Protein AF-A0A7L3JVG1-F1 (afdb_monomer_lite)

pLDDT: mean 86.77, std 11.12, range [41.62, 94.06]

InterPro domains:
  IPR026074 Microtubule associated protein 1 [PTHR13843] (2-55)

Radius of gyration: 10.98 Å; chains: 1; bounding box: 23×25×28 Å

Foldseek 3Di:
DLVVVVVVLVVLVPPPDLDAEEAEDPDDDPSVVVSCVVCVVSCVVSNYHYDDPPD

Sequence (55 aa):
LRSLLDALLAGKHQWGTDIQVTLIPTFDSLVMHEWYQETHDRQQELGITVLGSNS

Organism: Thalassarche chlororhynchos (NCBI:txid54017)

Secondary structure (DSSP, 8-state):
-HHHHHHHHHHHTTS-S---EEE--SS--HHHHHHHHHHHHHHHHTTEEE-----

Structure (mmCIF, N/CA/C/O backbone):
data_AF-A0A7L3JVG1-F1
#
_entry.id   AF-A0A7L3JVG1-F1
#
loop_
_atom_site.group_PDB
_atom_site.id
_atom_site.type_symbol
_atom_site.label_atom_id
_atom_site.label_alt_id
_atom_site.label_comp_id
_atom_site.label_asym_id
_atom_site.label_entity_id
_atom_site.label_seq_id
_atom_site.pdbx_PDB_ins_code
_atom_site.Cartn_x
_atom_site.Cartn_y
_atom_site.Cartn_z
_atom_site.occupancy
_atom_site.B_iso_or_equiv
_atom_site.auth_seq_id
_atom_site.auth_comp_id
_atom_site.auth_asym_id
_atom_site.auth_atom_id
_atom_site.pdbx_PDB_model_num
ATOM 1 N N . LEU A 1 1 ? 10.013 -8.005 -5.404 1.00 82.94 1 LEU A N 1
ATOM 2 C CA . LEU A 1 1 ? 9.595 -6.734 -4.770 1.00 82.94 1 LEU A CA 1
ATOM 3 C C . LEU A 1 1 ? 8.092 -6.712 -4.529 1.00 82.94 1 LEU A C 1
ATOM 5 O O . LEU A 1 1 ? 7.691 -6.653 -3.380 1.00 82.94 1 LEU A O 1
ATOM 9 N N . ARG A 1 2 ? 7.274 -6.859 -5.576 1.00 88.62 2 ARG A N 1
ATOM 10 C CA . ARG A 1 2 ? 5.809 -6.878 -5.476 1.00 88.62 2 ARG A CA 1
ATOM 11 C C . ARG A 1 2 ? 5.239 -7.806 -4.391 1.00 88.62 2 ARG A C 1
ATOM 13 O O . ARG A 1 2 ? 4.529 -7.337 -3.517 1.00 88.62 2 ARG A O 1
ATOM 20 N N . SER A 1 3 ? 5.658 -9.073 -4.356 1.00 91.38 3 SER A N 1
ATOM 21 C CA . SER A 1 3 ? 5.208 -10.039 -3.338 1.00 91.38 3 SER A CA 1
ATOM 22 C C . SER A 1 3 ? 5.487 -9.615 -1.888 1.00 91.38 3 SER A C 1
ATOM 24 O O . SER A 1 3 ? 4.717 -9.949 -0.994 1.00 91.38 3 SER A O 1
ATOM 26 N N . LEU A 1 4 ? 6.571 -8.870 -1.646 1.00 90.88 4 LEU A N 1
ATOM 27 C CA . LEU A 1 4 ? 6.896 -8.326 -0.325 1.00 90.88 4 LEU A CA 1
ATOM 28 C C . LEU A 1 4 ? 5.947 -7.179 0.048 1.00 90.88 4 LEU A C 1
ATOM 30 O O . LEU A 1 4 ? 5.490 -7.104 1.185 1.00 90.88 4 LEU A O 1
ATOM 34 N N . LEU A 1 5 ? 5.644 -6.304 -0.911 1.00 90.62 5 LEU A N 1
ATOM 35 C CA . LEU A 1 5 ? 4.710 -5.195 -0.724 1.00 90.62 5 LEU A CA 1
ATOM 36 C C . LEU A 1 5 ? 3.277 -5.712 -0.504 1.00 90.62 5 LEU A C 1
ATOM 38 O O . LEU A 1 5 ? 2.583 -5.256 0.402 1.00 90.62 5 LEU A O 1
ATOM 42 N N . ASP A 1 6 ? 2.868 -6.746 -1.239 1.00 93.69 6 ASP A N 1
ATOM 43 C CA . ASP A 1 6 ? 1.581 -7.417 -1.030 1.00 93.69 6 ASP A CA 1
ATOM 44 C C . ASP A 1 6 ? 1.494 -8.064 0.362 1.00 93.69 6 ASP A C 1
ATOM 46 O O . ASP A 1 6 ? 0.480 -7.941 1.054 1.00 93.69 6 ASP A O 1
ATOM 50 N N . ALA A 1 7 ? 2.578 -8.709 0.810 1.00 93.94 7 ALA A N 1
ATOM 51 C CA . ALA A 1 7 ? 2.659 -9.276 2.153 1.00 93.94 7 ALA A CA 1
ATOM 52 C C . ALA A 1 7 ? 2.573 -8.196 3.248 1.00 93.94 7 ALA A C 1
ATOM 54 O O . ALA A 1 7 ? 1.955 -8.438 4.285 1.00 93.94 7 ALA A O 1
ATOM 55 N N . LEU A 1 8 ? 3.122 -6.996 3.017 1.00 92.12 8 LEU A N 1
ATOM 56 C CA . LEU A 1 8 ? 2.980 -5.855 3.929 1.00 92.12 8 LEU A CA 1
ATOM 57 C C . LEU A 1 8 ? 1.516 -5.425 4.087 1.00 92.12 8 LEU A C 1
ATOM 59 O O . LEU A 1 8 ? 1.061 -5.256 5.219 1.00 92.12 8 LEU A O 1
ATOM 63 N N . LEU A 1 9 ? 0.755 -5.309 2.992 1.00 93.19 9 LEU A N 1
ATOM 64 C CA . LEU A 1 9 ? -0.679 -4.982 3.064 1.00 93.19 9 LEU A CA 1
ATOM 65 C C . LEU A 1 9 ? -1.466 -6.062 3.810 1.00 93.19 9 LEU A C 1
ATOM 67 O O . LEU A 1 9 ? -2.288 -5.757 4.676 1.00 93.19 9 LEU A O 1
ATOM 71 N N . ALA A 1 10 ? -1.197 -7.332 3.495 1.00 94.06 10 ALA A N 1
ATOM 72 C CA . ALA A 1 10 ? -1.834 -8.464 4.161 1.00 94.06 10 ALA A CA 1
ATOM 73 C C . ALA A 1 10 ? -1.508 -8.510 5.663 1.00 94.06 10 ALA A C 1
ATOM 75 O O . ALA A 1 10 ? -2.370 -8.857 6.471 1.00 94.06 10 ALA A O 1
ATOM 76 N N . GLY A 1 11 ? -0.283 -8.137 6.040 1.00 93.38 11 GLY A N 1
ATOM 77 C CA . GLY A 1 11 ? 0.141 -8.002 7.428 1.00 93.38 11 GLY A CA 1
ATOM 78 C C . GLY A 1 11 ? -0.574 -6.857 8.143 1.00 93.38 11 GLY A C 1
ATOM 79 O O . GLY A 1 11 ? -1.148 -7.084 9.205 1.00 93.38 11 GLY A O 1
ATOM 80 N N . LYS A 1 12 ? -0.608 -5.651 7.551 1.00 93.06 12 LYS A N 1
ATOM 81 C CA . LYS A 1 12 ? -1.279 -4.476 8.142 1.00 93.06 12 LYS A CA 1
ATOM 82 C C . LYS A 1 12 ? -2.754 -4.736 8.432 1.00 93.06 12 LYS A C 1
ATOM 84 O O . LYS A 1 12 ? -3.255 -4.324 9.475 1.00 93.06 12 LYS A O 1
ATOM 89 N N . HIS A 1 13 ? -3.439 -5.455 7.545 1.00 91.62 13 HIS A N 1
ATOM 90 C CA . HIS A 1 13 ? -4.847 -5.808 7.728 1.00 91.62 13 HIS A CA 1
ATOM 91 C C . HIS A 1 13 ? -5.118 -6.591 9.029 1.00 91.62 13 HIS A C 1
ATOM 93 O O . HIS A 1 13 ? -6.210 -6.512 9.581 1.00 91.62 13 HIS A O 1
ATOM 99 N N . GLN A 1 14 ? -4.122 -7.309 9.558 1.00 93.25 14 GLN A N 1
ATOM 100 C CA . GLN A 1 14 ? -4.267 -8.153 10.749 1.00 93.25 14 GLN A CA 1
ATOM 101 C C . GLN A 1 14 ? -3.993 -7.424 12.071 1.00 93.25 14 GLN A C 1
ATOM 103 O O . GLN A 1 14 ? -4.182 -8.011 13.132 1.00 93.25 14 GLN A O 1
ATOM 108 N N . TRP A 1 15 ? -3.544 -6.165 12.055 1.00 90.00 15 TRP A N 1
ATOM 109 C CA . TRP A 1 15 ? -3.083 -5.480 13.273 1.00 90.00 15 TRP A CA 1
ATOM 110 C C . TRP A 1 15 ? -4.199 -5.150 14.273 1.00 90.00 15 TRP A C 1
ATOM 112 O O . TRP A 1 15 ? -3.901 -4.743 15.395 1.00 90.00 15 TRP A O 1
ATOM 122 N N . GLY A 1 16 ? -5.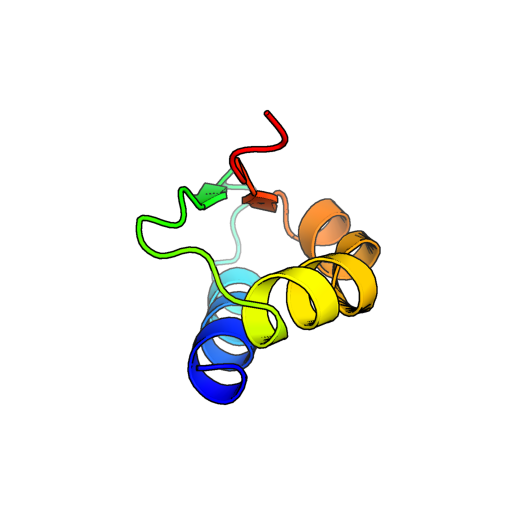473 -5.308 13.889 1.00 80.38 16 GLY A N 1
ATOM 123 C CA . GLY A 1 16 ? -6.633 -5.153 14.780 1.00 80.38 16 GLY A CA 1
ATOM 124 C C . GLY A 1 16 ? -6.766 -3.767 15.425 1.00 80.38 16 GLY A C 1
ATOM 125 O O . GLY A 1 16 ? -7.551 -3.589 16.350 1.00 80.38 16 GLY A O 1
ATOM 126 N N . THR A 1 17 ? -5.975 -2.800 14.962 1.00 81.44 17 THR A N 1
ATOM 127 C CA . THR A 1 17 ? -5.834 -1.453 15.507 1.00 81.44 17 THR A CA 1
ATOM 128 C C . THR A 1 17 ? -5.692 -0.470 14.353 1.00 81.44 17 THR A C 1
ATOM 130 O O . THR A 1 17 ? -5.023 -0.750 13.351 1.00 81.44 17 THR A O 1
ATOM 133 N N . ASP A 1 18 ? -6.331 0.690 14.492 1.00 83.56 18 ASP A N 1
ATOM 134 C CA . ASP A 1 18 ? -6.280 1.765 13.501 1.00 83.56 18 ASP A CA 1
ATOM 135 C C . ASP A 1 18 ? -4.986 2.578 13.657 1.00 83.56 18 ASP A C 1
ATOM 137 O O . ASP A 1 18 ? -4.961 3.715 14.125 1.00 83.56 18 ASP A O 1
ATOM 141 N N . ILE A 1 19 ? -3.864 1.921 13.364 1.00 90.75 19 ILE A N 1
ATOM 142 C CA . ILE A 1 19 ? -2.542 2.542 13.348 1.00 90.75 19 ILE A CA 1
ATOM 143 C C . ILE A 1 19 ? -2.281 3.068 11.942 1.00 90.75 19 ILE A C 1
ATOM 145 O O . ILE A 1 19 ? -2.316 2.300 10.978 1.00 90.75 19 ILE A O 1
ATOM 149 N N . GLN A 1 20 ? -1.961 4.355 11.845 1.00 92.12 20 GLN A N 1
ATOM 150 C CA . GLN A 1 20 ? -1.494 4.976 10.611 1.00 92.12 20 GLN A CA 1
ATOM 151 C C . GLN A 1 20 ? -0.034 4.584 10.347 1.00 92.12 20 GLN A C 1
ATOM 153 O O . GLN A 1 20 ? 0.801 4.621 11.253 1.00 92.12 20 GLN A O 1
ATOM 158 N N . VAL A 1 21 ? 0.278 4.196 9.112 1.00 92.50 21 VAL A N 1
ATOM 159 C CA . VAL A 1 21 ? 1.613 3.739 8.700 1.00 92.50 21 VAL A CA 1
ATOM 160 C C . VAL A 1 21 ? 2.107 4.582 7.541 1.00 92.50 21 VAL A C 1
ATOM 162 O O . VAL A 1 21 ? 1.437 4.690 6.519 1.00 92.50 21 VAL A O 1
ATOM 165 N N . THR A 1 22 ? 3.325 5.102 7.660 1.00 92.38 22 THR A N 1
ATOM 166 C CA . THR A 1 22 ? 4.002 5.786 6.558 1.00 92.38 22 THR A CA 1
ATOM 167 C C . THR A 1 22 ? 5.073 4.877 5.969 1.00 92.38 22 THR A C 1
ATOM 169 O O . THR A 1 22 ? 6.079 4.594 6.620 1.00 92.38 22 THR A O 1
ATOM 172 N N . LEU A 1 23 ? 4.871 4.413 4.737 1.00 88.56 23 LEU A N 1
ATOM 173 C CA . LEU A 1 23 ? 5.868 3.663 3.981 1.00 88.56 23 LEU A CA 1
ATOM 174 C C . LEU A 1 23 ? 6.744 4.648 3.202 1.00 88.56 23 LEU A C 1
ATOM 176 O O . LEU A 1 23 ? 6.256 5.350 2.319 1.00 88.56 23 LEU A O 1
ATOM 180 N N . ILE A 1 24 ? 8.035 4.692 3.525 1.00 88.38 24 ILE A N 1
ATOM 181 C CA . ILE A 1 24 ? 9.026 5.512 2.819 1.00 88.38 24 ILE A CA 1
ATOM 182 C C . ILE A 1 24 ? 9.898 4.566 1.995 1.00 88.38 24 ILE A C 1
ATOM 184 O O . ILE A 1 24 ? 10.741 3.862 2.560 1.00 88.38 24 ILE A O 1
ATOM 188 N N . PRO A 1 25 ? 9.700 4.496 0.675 1.00 81.56 25 PRO A N 1
ATOM 189 C CA . PRO A 1 25 ? 10.542 3.681 -0.167 1.00 81.56 25 PRO A CA 1
ATOM 190 C C . PRO A 1 25 ? 11.914 4.335 -0.338 1.00 81.56 25 PRO A C 1
ATOM 192 O O . PRO A 1 25 ? 12.023 5.502 -0.696 1.00 81.56 25 PRO A O 1
ATOM 195 N N . THR A 1 26 ? 12.979 3.574 -0.095 1.00 83.06 26 THR A N 1
ATOM 196 C CA . THR A 1 26 ? 14.369 4.046 -0.239 1.00 83.06 26 THR A CA 1
ATOM 197 C C . THR A 1 26 ? 14.986 3.711 -1.597 1.00 83.06 26 THR A C 1
ATOM 199 O O . THR A 1 26 ? 16.109 4.118 -1.884 1.00 83.06 26 THR A O 1
ATOM 202 N N . PHE A 1 27 ? 14.272 2.956 -2.431 1.00 80.44 27 PHE A N 1
ATOM 203 C CA . PHE A 1 27 ? 14.708 2.534 -3.755 1.00 80.44 27 PHE A CA 1
ATOM 204 C C . PHE A 1 27 ? 13.549 2.680 -4.730 1.00 80.44 27 PHE A C 1
ATOM 206 O O . PHE A 1 27 ? 12.562 1.969 -4.588 1.00 80.44 27 PHE A O 1
ATOM 213 N N . ASP A 1 28 ? 13.666 3.566 -5.710 1.00 80.06 28 ASP A N 1
ATOM 214 C CA . ASP A 1 28 ? 12.612 3.787 -6.694 1.00 80.06 28 ASP A CA 1
ATOM 215 C C . ASP A 1 28 ? 12.707 2.797 -7.872 1.00 80.06 28 ASP A C 1
ATOM 217 O O . ASP A 1 28 ? 13.790 2.502 -8.381 1.00 80.06 28 ASP A O 1
ATOM 221 N N . SER A 1 29 ? 11.568 2.242 -8.292 1.00 85.25 29 SER A N 1
ATOM 222 C CA . SER A 1 29 ? 11.485 1.339 -9.443 1.00 85.25 29 SER A CA 1
ATOM 223 C C . SER A 1 29 ? 10.094 1.340 -10.066 1.00 85.25 29 SER A C 1
ATOM 225 O O . SER A 1 29 ? 9.091 1.508 -9.376 1.00 85.25 29 SER A O 1
ATOM 227 N N . LEU A 1 30 ? 10.018 1.033 -11.366 1.00 86.81 30 LEU A N 1
ATOM 228 C CA . LEU A 1 30 ? 8.747 0.915 -12.091 1.00 86.81 30 LEU A CA 1
ATOM 229 C C . LEU A 1 30 ? 7.761 -0.040 -11.398 1.00 86.81 30 LEU A C 1
ATOM 231 O O . LEU A 1 30 ? 6.593 0.288 -11.236 1.00 86.81 30 LEU A O 1
ATOM 235 N N . VAL A 1 31 ? 8.256 -1.175 -10.898 1.00 87.75 31 VAL A N 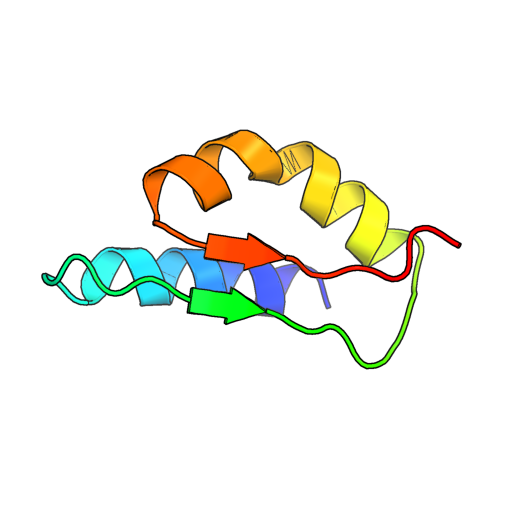1
ATOM 236 C CA . VAL A 1 31 ? 7.440 -2.169 -10.181 1.00 87.75 31 VAL A CA 1
ATOM 237 C C . VAL A 1 31 ? 6.799 -1.582 -8.918 1.00 87.75 31 VAL A C 1
ATOM 239 O O . VAL A 1 31 ? 5.697 -1.983 -8.552 1.00 87.75 31 VAL A O 1
ATOM 242 N N . MET A 1 32 ? 7.473 -0.654 -8.232 1.00 87.06 32 MET A N 1
ATOM 243 C CA . MET A 1 32 ? 6.902 0.031 -7.072 1.00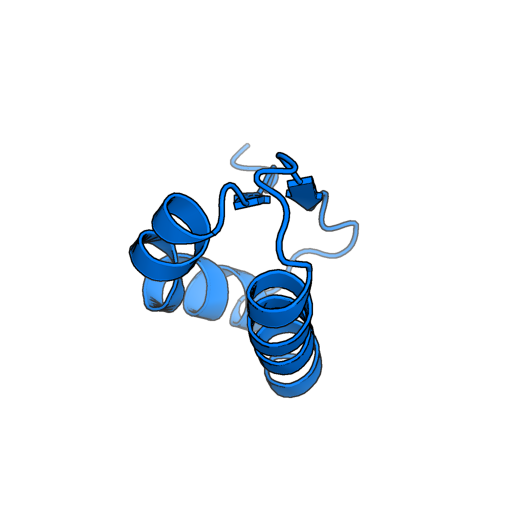 87.06 32 MET A CA 1
ATOM 244 C C . MET A 1 32 ? 5.838 1.041 -7.490 1.00 87.06 32 MET A C 1
ATOM 246 O O . MET A 1 32 ? 4.793 1.094 -6.850 1.00 87.06 32 MET A O 1
ATOM 250 N N . HIS A 1 33 ? 6.086 1.810 -8.550 1.00 87.44 33 HIS A N 1
ATOM 251 C CA . HIS A 1 33 ? 5.108 2.760 -9.074 1.00 87.44 33 HIS A CA 1
ATOM 252 C C . HIS A 1 33 ? 3.818 2.066 -9.507 1.00 87.44 33 HIS A C 1
ATOM 254 O O . HIS A 1 33 ? 2.738 2.472 -9.086 1.00 87.44 33 HIS A O 1
ATOM 260 N N . GLU A 1 34 ? 3.928 0.990 -10.286 1.00 90.62 34 GLU A N 1
ATOM 261 C CA . GLU A 1 34 ? 2.779 0.185 -10.709 1.00 90.62 34 GLU A CA 1
ATOM 262 C C . GLU A 1 34 ? 2.033 -0.380 -9.499 1.00 90.62 34 GLU A C 1
ATOM 264 O O . GLU A 1 34 ? 0.820 -0.227 -9.383 1.00 90.62 34 GLU A O 1
ATOM 269 N N . TRP A 1 35 ? 2.762 -0.955 -8.540 1.00 91.50 35 TRP A N 1
ATOM 270 C CA . TRP A 1 35 ? 2.158 -1.482 -7.322 1.00 91.50 35 TRP A CA 1
ATOM 271 C C . TRP A 1 35 ? 1.448 -0.403 -6.496 1.00 91.50 35 TRP A C 1
ATOM 273 O O . TRP A 1 35 ? 0.353 -0.645 -5.984 1.00 91.50 35 TRP A O 1
ATOM 283 N N . TYR A 1 36 ? 2.047 0.784 -6.373 1.00 89.44 36 TYR A N 1
ATOM 284 C CA . TYR A 1 36 ? 1.453 1.907 -5.655 1.00 89.44 36 TYR A CA 1
ATOM 285 C C . TYR A 1 36 ? 0.132 2.332 -6.296 1.00 89.44 36 TYR A C 1
ATOM 287 O O . TYR A 1 36 ? -0.858 2.463 -5.583 1.00 89.44 36 TYR A O 1
ATOM 295 N N . GLN A 1 37 ? 0.098 2.473 -7.624 1.00 89.75 37 GLN A N 1
ATOM 296 C CA . GLN A 1 37 ? -1.118 2.836 -8.357 1.00 89.75 37 GLN A CA 1
ATOM 297 C C . GLN A 1 37 ? -2.204 1.764 -8.228 1.00 89.75 37 GLN A C 1
ATOM 299 O O . GLN A 1 37 ? -3.351 2.070 -7.922 1.00 89.75 37 GLN A O 1
ATOM 304 N N . GLU A 1 38 ? -1.845 0.494 -8.402 1.00 93.69 38 GLU A N 1
ATOM 305 C CA . GLU A 1 38 ? -2.805 -0.613 -8.379 1.00 93.69 38 GLU A CA 1
ATOM 306 C C . GLU A 1 38 ? -3.372 -0.912 -6.986 1.00 93.69 38 GLU A C 1
ATOM 308 O O . GLU A 1 38 ? -4.455 -1.484 -6.872 1.00 93.69 38 GLU A O 1
ATOM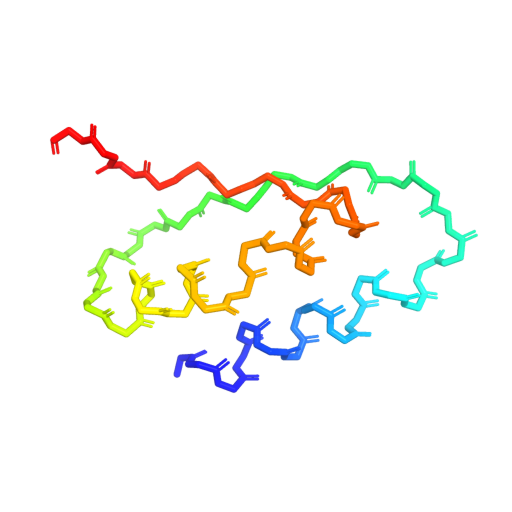 313 N N . THR A 1 39 ? -2.650 -0.559 -5.918 1.00 93.12 39 THR A N 1
ATOM 314 C CA . THR A 1 39 ? -3.066 -0.842 -4.533 1.00 93.12 39 THR A CA 1
ATOM 315 C C . THR A 1 39 ? -3.406 0.410 -3.726 1.00 93.12 39 THR A C 1
ATOM 317 O O . THR A 1 39 ? -3.635 0.302 -2.521 1.00 93.12 39 THR A O 1
ATOM 320 N N . HIS A 1 40 ? -3.487 1.577 -4.373 1.00 91.69 40 HIS A N 1
ATOM 321 C CA . HIS A 1 40 ? -3.721 2.873 -3.732 1.00 91.69 40 HIS A CA 1
ATOM 322 C C . HIS A 1 40 ? -4.953 2.870 -2.814 1.00 91.69 40 HIS A C 1
ATOM 324 O O . HIS A 1 40 ? -4.853 3.222 -1.639 1.00 91.69 40 HIS A O 1
ATOM 330 N N . ASP A 1 41 ? -6.099 2.399 -3.307 1.00 93.25 41 ASP A N 1
ATOM 331 C CA . ASP A 1 41 ? -7.349 2.400 -2.534 1.00 93.25 41 ASP A CA 1
ATOM 332 C C . ASP A 1 41 ? -7.250 1.494 -1.304 1.00 93.25 41 ASP A C 1
ATOM 334 O O . ASP A 1 41 ? -7.605 1.879 -0.191 1.00 93.25 41 ASP A O 1
ATOM 338 N N . ARG A 1 42 ? -6.645 0.315 -1.473 1.00 93.06 42 ARG A N 1
ATOM 339 C CA . ARG A 1 42 ? -6.413 -0.625 -0.375 1.00 93.06 42 ARG A CA 1
ATOM 340 C C . ARG A 1 42 ? -5.450 -0.066 0.672 1.00 93.06 42 ARG A C 1
ATOM 342 O O . ARG A 1 42 ? -5.589 -0.360 1.856 1.00 93.06 42 ARG A O 1
ATOM 349 N N . GLN A 1 43 ? -4.455 0.717 0.261 1.00 92.44 43 GLN A N 1
ATOM 350 C CA . GLN A 1 43 ? -3.561 1.404 1.193 1.00 92.44 43 GLN A CA 1
ATOM 351 C C . GLN A 1 43 ? -4.327 2.449 2.014 1.00 92.44 43 GLN A C 1
ATOM 353 O O . GLN A 1 43 ? -4.167 2.472 3.233 1.00 92.44 43 GLN A O 1
ATOM 358 N N . GLN A 1 44 ? -5.200 3.241 1.380 1.00 91.06 44 GLN A N 1
ATOM 359 C CA . GLN A 1 44 ? -6.045 4.227 2.068 1.00 91.06 44 GLN A CA 1
ATOM 360 C C . GLN A 1 44 ? -6.962 3.566 3.104 1.00 91.06 44 GLN A C 1
ATOM 362 O O . GLN A 1 44 ? -6.996 3.993 4.256 1.00 91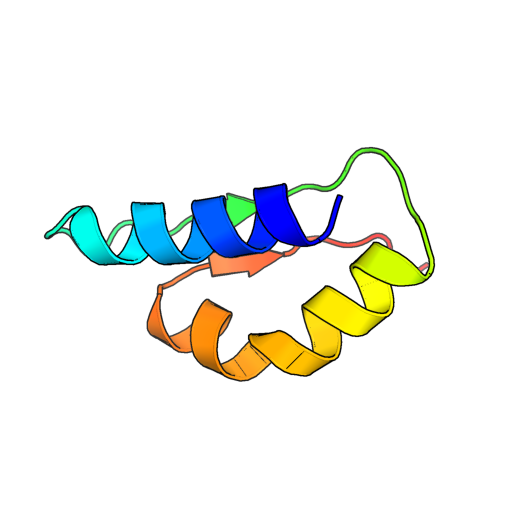.06 44 GLN A O 1
ATOM 367 N N . GLU A 1 45 ? -7.630 2.471 2.736 1.00 92.56 45 GLU A N 1
ATOM 368 C CA . GLU A 1 45 ? -8.470 1.686 3.654 1.00 92.56 45 GLU A CA 1
ATOM 369 C C . GLU A 1 45 ? -7.693 1.153 4.865 1.00 92.56 45 GLU A C 1
ATOM 371 O O . GLU A 1 45 ? -8.233 1.036 5.964 1.00 92.56 45 GLU A O 1
ATOM 376 N N . LEU A 1 46 ? -6.416 0.819 4.672 1.00 93.12 46 LEU A N 1
ATOM 377 C CA . LEU A 1 46 ? -5.547 0.288 5.718 1.00 93.12 46 LEU A CA 1
ATOM 378 C C . LEU A 1 46 ? -4.836 1.376 6.537 1.00 93.12 46 LEU A C 1
ATOM 380 O O . LEU A 1 46 ? -4.072 1.018 7.440 1.00 93.12 46 LEU A O 1
ATOM 384 N N . GLY A 1 47 ? -5.051 2.663 6.246 1.00 93.12 47 GLY A N 1
ATOM 385 C CA . GLY A 1 47 ? -4.334 3.768 6.889 1.00 93.12 47 GLY A CA 1
ATOM 386 C C . GLY A 1 47 ? -2.842 3.789 6.540 1.00 93.12 47 GLY A C 1
ATOM 387 O O . GLY A 1 47 ? -2.006 4.113 7.383 1.00 93.12 47 GLY A O 1
ATOM 388 N N . ILE A 1 48 ? -2.486 3.362 5.326 1.00 93.06 48 ILE A N 1
ATOM 389 C CA . ILE A 1 48 ? -1.116 3.380 4.812 1.00 93.06 48 ILE A CA 1
ATOM 390 C C . ILE A 1 48 ? -0.949 4.587 3.889 1.00 93.06 48 ILE A C 1
ATOM 392 O O . ILE A 1 48 ? -1.634 4.719 2.880 1.00 93.06 48 ILE A O 1
ATOM 396 N N . THR A 1 49 ? 0.024 5.433 4.205 1.00 91.75 49 THR A N 1
ATOM 397 C CA . THR A 1 49 ? 0.498 6.511 3.335 1.00 91.75 49 THR A CA 1
ATOM 398 C C . THR A 1 49 ? 1.852 6.124 2.763 1.00 91.75 49 THR A C 1
ATOM 400 O O . THR A 1 49 ? 2.781 5.837 3.515 1.00 91.75 49 THR A O 1
ATOM 403 N N . VAL A 1 50 ? 2.000 6.130 1.441 1.00 87.94 50 VAL A N 1
ATOM 404 C CA . VAL A 1 50 ? 3.302 5.912 0.796 1.00 87.94 50 VAL A CA 1
A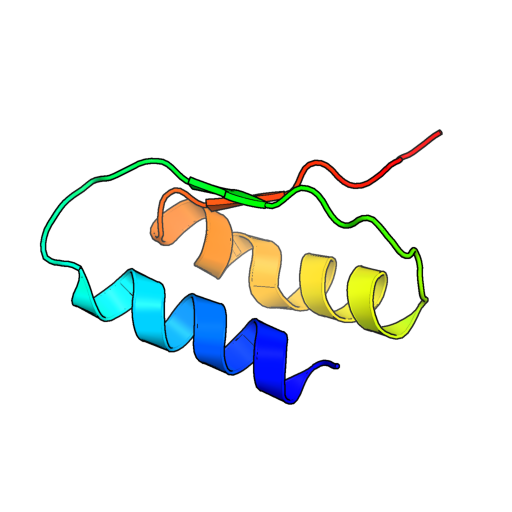TOM 405 C C . VAL A 1 50 ? 3.884 7.262 0.403 1.00 87.94 50 VAL A C 1
ATOM 407 O O . VAL A 1 50 ? 3.291 7.994 -0.384 1.00 87.94 50 VAL A O 1
ATOM 410 N N . LEU A 1 51 ? 5.051 7.591 0.949 1.00 84.81 51 LEU A N 1
ATOM 411 C CA . LEU A 1 51 ? 5.803 8.789 0.585 1.00 84.81 51 LEU A CA 1
ATOM 412 C C . LEU A 1 51 ? 6.844 8.420 -0.471 1.00 84.81 51 LEU A C 1
ATOM 414 O O . LEU A 1 51 ? 8.020 8.245 -0.163 1.00 84.81 51 LEU A O 1
ATOM 418 N N . GLY A 1 52 ? 6.388 8.246 -1.710 1.00 68.25 52 GLY A N 1
ATOM 419 C CA . GLY A 1 52 ? 7.257 8.109 -2.878 1.00 68.25 52 GLY A CA 1
ATOM 420 C C . GLY A 1 52 ? 7.745 9.477 -3.354 1.00 68.25 52 GLY A C 1
ATOM 421 O O . GLY A 1 52 ? 6.980 10.440 -3.354 1.00 68.25 52 GLY A O 1
ATOM 422 N N . SER A 1 53 ? 9.017 9.563 -3.745 1.00 47.72 53 SER A N 1
ATOM 423 C CA . SER A 1 53 ? 9.655 10.751 -4.322 1.00 47.72 53 SER A CA 1
ATOM 424 C C . SER A 1 53 ? 9.020 11.117 -5.672 1.00 47.72 53 SER A C 1
ATOM 426 O O . SER A 1 53 ? 9.609 10.875 -6.716 1.00 47.72 53 SER A O 1
ATOM 428 N N . ASN A 1 54 ? 7.824 11.708 -5.678 1.00 46.38 54 ASN A N 1
ATOM 429 C CA . ASN A 1 54 ? 7.281 12.397 -6.852 1.00 46.38 54 ASN A CA 1
ATOM 430 C C . ASN A 1 54 ? 7.965 13.768 -7.019 1.00 46.38 54 ASN A C 1
ATOM 432 O O . ASN A 1 54 ? 7.315 14.812 -6.932 1.00 46.38 54 ASN A O 1
ATOM 436 N N . SER A 1 55 ? 9.282 13.766 -7.240 1.00 41.62 55 SER A N 1
ATOM 437 C CA . SER A 1 55 ? 10.014 14.927 -7.751 1.00 41.62 55 SER A CA 1
ATOM 438 C C . SER A 1 55 ? 10.988 14.537 -8.844 1.00 41.62 55 SER A C 1
ATOM 440 O O . SER A 1 55 ? 11.561 13.431 -8.764 1.00 41.62 55 SER A O 1
#